Protein AF-A0A0R3QHH2-F1 (afdb_monomer)

Secondary structure (DSSP, 8-state):
-HHHHHHHHHTTEEEEEEEETTEEEEEEEEHHHHTTT---EEEEEEE-SSEEEEEEEETTEEEEEEEEE---HHHHHHHHHHHHHHHH--

Nearest PDB structures (foldseek):
  8orj-assembly1_B  TM=3.550E-01  e=4.413E-01  Homo sapiens
  2dc4-assembly1_B  TM=2.854E-01  e=2.349E-01  Pyrococcus horikoshii
  1yem-assembly1_A  TM=2.782E-01  e=2.790E-01  Pyrococcus furiosus DSM 3638
  7ns9-assembly1_A  TM=2.871E-01  e=1.238E+00  Sulfolobus acidocaldarius DSM 639
  6euy-assembly1_A  TM=3.628E-01  e=5.819E+00  Influenza A virus (A/Victoria/3/1975(H3N2))

Radius of gyration: 12.45 Å; Cα contacts (8 Å, |Δi|>4): 144; chains: 1; bounding box: 32×22×30 Å

pLDDT: mean 91.22, std 6.22, range [62.12, 97.44]

Foldseek 3Di:
DVLVVVLCVVQQWDWDWDQDPNWIKIKTAHCVCVVVVHFTWMWIWTDDDQWIKTFIDTPPHTPDIDIGGDDPPVVVSVVVSVVCCVRHVD

Organism: NCBI:txid42155

Mean predicted aligned error: 3.7 Å

Solvent-accessible surface area (backbone atoms only — not comparable to full-atom values): 5092 Å² total; per-residue (Å²): 111,76,67,61,54,47,50,20,63,78,64,59,30,42,74,48,78,49,67,61,96,87,43,53,34,42,34,41,30,31,38,79,22,62,78,68,75,46,84,40,61,30,46,34,38,34,70,52,97,68,34,36,37,40,37,33,28,42,82,87,43,78,76,44,78,49,77,40,72,73,63,60,71,67,61,50,51,53,50,50,48,51,53,48,48,66,70,55,68,111

Structure (mmCIF, N/CA/C/O backbone):
data_AF-A0A0R3QHH2-F1
#
_entry.id   AF-A0A0R3QHH2-F1
#
loop_
_atom_site.group_PDB
_atom_site.id
_atom_site.type_symbol
_atom_site.label_atom_id
_atom_site.label_alt_id
_atom_site.label_comp_id
_atom_site.label_asym_id
_atom_site.label_entity_id
_atom_site.label_seq_id
_atom_site.pdbx_PDB_ins_code
_atom_site.Cartn_x
_atom_site.Cartn_y
_atom_site.Cartn_z
_atom_site.occupancy
_atom_site.B_iso_or_equiv
_atom_site.auth_seq_id
_atom_site.auth_comp_id
_atom_site.auth_asym_id
_atom_site.auth_atom_id
_atom_site.pdbx_PDB_model_num
ATOM 1 N N . MET A 1 1 ? -7.218 -10.654 4.155 1.00 62.12 1 MET A N 1
ATOM 2 C CA . MET A 1 1 ? -6.185 -11.163 3.223 1.00 62.12 1 MET A CA 1
ATOM 3 C C . MET A 1 1 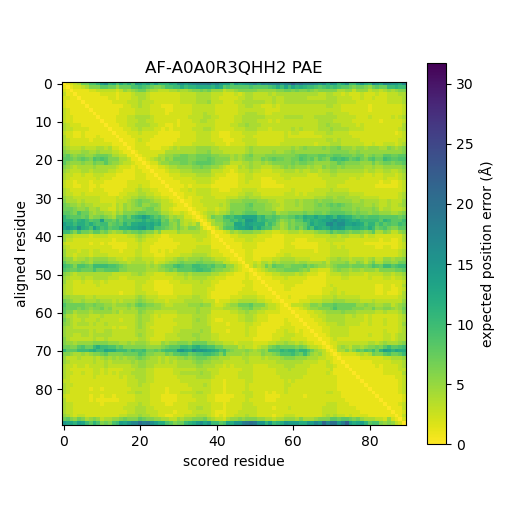? -6.580 -11.089 1.747 1.00 62.12 1 MET A C 1
ATOM 5 O O . MET A 1 1 ? -5.963 -10.311 1.039 1.00 62.12 1 MET A O 1
ATOM 9 N N . ALA A 1 2 ? -7.597 -11.829 1.272 1.00 81.19 2 ALA A N 1
ATOM 10 C CA . ALA A 1 2 ? -7.895 -11.973 -0.170 1.00 81.19 2 ALA A CA 1
ATOM 11 C C . ALA A 1 2 ? -8.058 -10.652 -0.945 1.00 81.19 2 ALA A C 1
ATOM 13 O O . ALA A 1 2 ? -7.722 -10.570 -2.119 1.00 81.19 2 ALA A O 1
ATOM 14 N N . ILE A 1 3 ? -8.545 -9.604 -0.283 1.00 84.38 3 ILE A N 1
ATOM 15 C CA . ILE A 1 3 ? -8.776 -8.313 -0.928 1.00 84.38 3 ILE A CA 1
ATOM 16 C C . ILE A 1 3 ? -7.488 -7.525 -1.198 1.00 84.38 3 ILE A C 1
ATOM 18 O O . ILE A 1 3 ? -7.376 -6.922 -2.253 1.00 84.38 3 ILE A O 1
ATOM 22 N N . PHE A 1 4 ? -6.489 -7.597 -0.311 1.00 91.25 4 PHE A N 1
ATOM 23 C CA . PHE A 1 4 ? -5.186 -6.970 -0.557 1.00 91.25 4 PHE A CA 1
ATOM 24 C C . PHE A 1 4 ? -4.431 -7.693 -1.669 1.00 91.25 4 PHE A C 1
ATOM 26 O O . PHE A 1 4 ? -3.753 -7.045 -2.454 1.00 91.25 4 PHE A O 1
ATOM 33 N N . MET A 1 5 ? -4.595 -9.019 -1.772 1.00 93.69 5 MET A N 1
ATOM 34 C CA . MET A 1 5 ? -4.054 -9.783 -2.899 1.00 93.69 5 MET A CA 1
ATOM 35 C C . MET A 1 5 ? -4.670 -9.318 -4.221 1.00 93.69 5 MET A C 1
ATOM 37 O O . MET A 1 5 ? -3.934 -9.082 -5.166 1.00 93.69 5 MET A O 1
ATOM 41 N N . ARG A 1 6 ? -5.996 -9.110 -4.271 1.00 92.81 6 ARG A N 1
ATOM 42 C CA . ARG A 1 6 ? -6.664 -8.551 -5.460 1.00 92.81 6 ARG A CA 1
ATOM 43 C C . ARG A 1 6 ? -6.140 -7.161 -5.804 1.00 92.81 6 ARG A C 1
ATOM 45 O O . ARG A 1 6 ? -5.780 -6.941 -6.947 1.00 92.81 6 ARG A O 1
ATOM 52 N N . THR A 1 7 ? -6.008 -6.266 -4.823 1.00 93.00 7 THR A N 1
ATOM 53 C CA . THR A 1 7 ? -5.400 -4.943 -5.045 1.00 93.00 7 THR A CA 1
ATOM 54 C C . THR A 1 7 ? -3.989 -5.056 -5.621 1.00 93.00 7 THR A C 1
ATOM 56 O O . THR A 1 7 ? -3.646 -4.306 -6.527 1.00 93.00 7 THR A O 1
ATOM 59 N N . ALA A 1 8 ? -3.184 -5.997 -5.118 1.00 94.94 8 ALA A N 1
ATOM 60 C CA . ALA A 1 8 ? -1.835 -6.231 -5.616 1.00 94.94 8 ALA A CA 1
ATOM 61 C C . ALA A 1 8 ? -1.840 -6.689 -7.083 1.00 94.94 8 ALA A C 1
ATOM 63 O O . ALA A 1 8 ? -1.111 -6.143 -7.906 1.00 94.94 8 ALA A O 1
ATOM 64 N N . THR A 1 9 ? -2.721 -7.638 -7.417 1.00 94.31 9 THR A N 1
ATOM 65 C CA . THR A 1 9 ? -2.925 -8.123 -8.787 1.00 94.31 9 THR A CA 1
ATOM 66 C C . THR A 1 9 ? -3.406 -7.014 -9.724 1.00 94.31 9 THR A C 1
ATOM 68 O O . THR A 1 9 ? -2.830 -6.839 -10.792 1.00 94.31 9 THR A O 1
ATOM 71 N N . ASP A 1 10 ? -4.414 -6.237 -9.322 1.00 93.69 10 ASP A N 1
ATOM 72 C CA . ASP A 1 10 ? -5.011 -5.175 -10.144 1.00 93.69 10 ASP A CA 1
ATOM 73 C C . ASP A 1 10 ? -4.025 -4.038 -10.455 1.00 93.69 10 ASP A C 1
ATOM 75 O O . ASP A 1 10 ? -4.162 -3.357 -11.469 1.00 93.69 10 ASP A O 1
ATOM 79 N N . LEU A 1 11 ? -3.063 -3.800 -9.560 1.00 94.94 11 LEU A N 1
ATOM 80 C CA . LEU A 1 11 ? -2.073 -2.727 -9.669 1.00 94.94 11 LEU A CA 1
ATOM 81 C C . LEU A 1 11 ? -0.692 -3.214 -10.139 1.00 94.94 11 LEU A C 1
ATOM 83 O O . LEU A 1 11 ? 0.253 -2.431 -10.099 1.00 94.94 11 LEU A O 1
ATOM 87 N N . ASP A 1 12 ? -0.558 -4.484 -10.535 1.00 94.44 12 ASP A N 1
ATOM 88 C CA . ASP A 1 12 ? 0.721 -5.111 -10.909 1.00 94.44 12 ASP A CA 1
ATOM 89 C C . ASP A 1 12 ? 1.846 -4.863 -9.877 1.00 94.44 12 ASP A C 1
ATOM 91 O O . ASP A 1 12 ? 2.965 -4.430 -10.177 1.00 94.44 12 ASP A O 1
ATOM 95 N N . CYS A 1 13 ? 1.530 -5.106 -8.605 1.00 95.12 13 CYS A N 1
ATOM 96 C CA . CYS A 1 13 ? 2.470 -4.949 -7.502 1.00 95.12 13 CYS A CA 1
ATOM 97 C C . CYS A 1 13 ? 2.600 -6.215 -6.653 1.00 95.12 13 CYS A C 1
ATOM 99 O O . CYS A 1 13 ? 1.739 -7.094 -6.617 1.00 95.12 13 CYS A O 1
ATOM 101 N N . THR A 1 14 ? 3.724 -6.300 -5.953 1.00 95.12 14 THR A N 1
ATOM 102 C CA . THR A 1 14 ? 4.046 -7.363 -5.015 1.00 95.12 14 THR A CA 1
ATOM 103 C C . THR A 1 14 ? 3.492 -6.991 -3.649 1.00 95.12 14 THR A C 1
ATOM 105 O O . THR A 1 14 ? 3.780 -5.915 -3.124 1.00 95.12 14 THR A O 1
ATOM 108 N N . LEU A 1 15 ? 2.736 -7.911 -3.050 1.00 95.62 15 LEU A N 1
ATOM 109 C CA . LEU A 1 15 ? 2.299 -7.830 -1.660 1.00 95.62 15 LEU A CA 1
ATOM 110 C C . LEU A 1 15 ? 3.164 -8.748 -0.799 1.00 95.62 15 LEU A C 1
ATOM 112 O O . LEU A 1 15 ? 3.242 -9.948 -1.049 1.00 95.62 15 LEU A O 1
ATOM 116 N N . SER A 1 16 ? 3.762 -8.194 0.249 1.00 94.62 16 SER A N 1
ATOM 117 C CA . SER A 1 16 ? 4.488 -8.948 1.272 1.00 94.62 16 SER A CA 1
ATOM 118 C C . SER A 1 16 ? 3.816 -8.798 2.630 1.00 94.62 16 SER A C 1
ATOM 120 O O . SER A 1 16 ? 3.285 -7.739 2.958 1.00 94.62 16 SER A O 1
ATOM 122 N N . PHE A 1 17 ? 3.853 -9.862 3.428 1.00 94.31 17 PHE A N 1
ATOM 123 C CA . PHE A 1 17 ? 3.433 -9.842 4.824 1.00 94.31 17 PHE A CA 1
ATOM 124 C C . PHE A 1 17 ? 4.615 -10.201 5.714 1.00 94.31 17 PHE A C 1
ATOM 126 O O . PHE A 1 17 ? 5.309 -11.193 5.475 1.00 94.31 17 PHE A O 1
ATOM 133 N N . HIS A 1 18 ? 4.805 -9.422 6.770 1.00 91.56 18 HIS A N 1
ATOM 134 C CA . HIS A 1 18 ? 5.780 -9.703 7.808 1.00 91.56 18 HIS A CA 1
ATOM 135 C C . HIS A 1 18 ? 5.123 -9.498 9.168 1.00 91.56 18 HIS A C 1
ATOM 137 O O . HIS A 1 18 ? 4.325 -8.586 9.346 1.00 91.56 18 HIS A O 1
ATOM 143 N N . CYS A 1 19 ? 5.479 -10.325 10.143 1.00 91.88 19 CYS A N 1
ATOM 144 C CA . CYS A 1 19 ? 5.076 -10.126 11.528 1.00 91.88 19 CYS A CA 1
ATOM 145 C C . CYS A 1 19 ? 6.331 -10.222 12.391 1.00 91.88 19 CYS A C 1
ATOM 147 O O . CYS A 1 19 ? 6.811 -11.318 12.679 1.00 91.88 19 CYS A O 1
ATOM 149 N N . ARG A 1 20 ? 6.925 -9.073 12.719 1.00 88.75 20 ARG A N 1
ATOM 150 C CA . ARG A 1 20 ? 8.095 -8.993 13.607 1.00 88.75 20 ARG A CA 1
ATOM 151 C C . ARG A 1 20 ? 7.633 -8.429 14.940 1.00 88.75 20 ARG A C 1
ATOM 153 O O . ARG A 1 20 ? 6.875 -7.470 14.951 1.00 88.75 20 ARG A O 1
ATOM 160 N N . ASN A 1 21 ? 8.080 -9.017 16.048 1.00 88.88 21 ASN A N 1
ATOM 161 C CA . ASN A 1 21 ? 7.727 -8.572 17.403 1.00 88.88 21 ASN A CA 1
ATOM 162 C C . ASN A 1 21 ? 6.204 -8.442 17.623 1.00 88.88 21 ASN A C 1
ATOM 164 O O . ASN A 1 21 ? 5.746 -7.475 18.223 1.00 88.88 21 ASN A O 1
ATOM 168 N N . ASN A 1 22 ? 5.421 -9.391 17.095 1.00 85.88 22 ASN A N 1
ATOM 169 C CA . ASN A 1 22 ? 3.951 -9.376 17.109 1.00 85.88 22 ASN A CA 1
ATOM 170 C C . ASN A 1 22 ? 3.293 -8.153 16.440 1.00 85.88 22 ASN A C 1
ATOM 172 O O . ASN A 1 22 ? 2.115 -7.900 16.670 1.00 85.88 22 ASN A O 1
ATOM 176 N N . GLN A 1 23 ? 4.013 -7.422 15.585 1.00 89.44 23 GLN A N 1
ATOM 177 C CA . GLN A 1 23 ? 3.448 -6.341 14.780 1.00 89.44 23 GLN A CA 1
ATOM 178 C C . GLN A 1 23 ? 3.254 -6.806 13.330 1.00 89.44 23 GLN A C 1
ATOM 180 O O . GLN A 1 23 ? 4.242 -6.944 12.595 1.00 89.44 23 GLN A O 1
ATOM 185 N N . PRO A 1 24 ? 2.005 -7.088 12.908 1.00 91.62 24 PRO A N 1
ATOM 186 C CA . PRO A 1 24 ? 1.704 -7.432 11.529 1.00 91.62 24 PRO A CA 1
ATOM 187 C C . PRO A 1 24 ? 1.864 -6.203 10.631 1.00 91.62 24 PRO A C 1
ATOM 189 O O . PRO A 1 24 ? 1.270 -5.151 10.864 1.00 91.62 24 PRO A O 1
ATOM 192 N N . GLN A 1 25 ? 2.641 -6.369 9.567 1.00 94.12 25 GLN A N 1
ATOM 193 C CA . GLN A 1 25 ? 2.859 -5.364 8.543 1.00 94.12 25 GLN A CA 1
ATOM 194 C C . GLN A 1 25 ? 2.602 -5.959 7.160 1.00 94.12 25 GLN A C 1
ATOM 196 O O . GLN A 1 25 ? 3.104 -7.033 6.816 1.00 94.12 25 GLN A O 1
ATOM 201 N N . LEU A 1 26 ? 1.825 -5.237 6.360 1.00 95.31 26 LEU A N 1
ATOM 202 C CA . LEU A 1 26 ? 1.612 -5.513 4.944 1.00 95.31 26 LEU A CA 1
ATOM 203 C C . LEU A 1 26 ? 2.348 -4.469 4.116 1.00 95.31 26 LEU A C 1
ATOM 205 O O . LEU A 1 26 ? 2.247 -3.281 4.402 1.00 95.31 26 LEU A O 1
ATOM 209 N N . THR A 1 27 ? 3.035 -4.898 3.068 1.00 95.75 27 THR A N 1
ATOM 210 C CA . THR A 1 27 ? 3.837 -4.008 2.227 1.00 95.75 27 THR A CA 1
ATOM 211 C C . THR A 1 27 ? 3.503 -4.220 0.764 1.00 95.75 27 THR A C 1
ATOM 213 O O . THR A 1 27 ? 3.570 -5.349 0.280 1.00 95.75 27 THR A O 1
ATOM 216 N N . PHE A 1 28 ? 3.192 -3.134 0.062 1.00 96.50 28 PHE A N 1
ATOM 217 C CA . PHE A 1 28 ? 3.083 -3.098 -1.392 1.00 96.50 28 PHE A CA 1
ATOM 218 C C . PHE A 1 28 ? 4.344 -2.496 -2.009 1.00 96.50 28 PHE A C 1
ATOM 220 O O . PHE A 1 28 ? 4.853 -1.479 -1.534 1.00 96.50 28 PHE A O 1
ATOM 227 N N . GLU A 1 29 ? 4.822 -3.099 -3.090 1.00 95.75 29 GLU A N 1
ATOM 228 C CA . GLU A 1 29 ? 5.954 -2.623 -3.886 1.00 95.75 29 GLU A CA 1
ATOM 229 C C . GLU A 1 29 ? 5.706 -2.915 -5.372 1.00 95.75 29 GLU A C 1
ATOM 231 O O . GLU A 1 29 ? 5.118 -3.940 -5.702 1.00 95.75 29 GLU A O 1
ATOM 236 N N . SER A 1 30 ? 6.158 -2.052 -6.287 1.00 93.62 30 SER A N 1
ATOM 237 C CA . SER A 1 30 ? 6.056 -2.319 -7.731 1.00 93.62 30 SER A CA 1
ATOM 238 C C . SER A 1 30 ? 6.751 -3.633 -8.117 1.00 93.62 30 SER A C 1
ATOM 240 O O . SER A 1 30 ? 7.888 -3.883 -7.707 1.00 93.62 30 SER A O 1
ATOM 242 N N . ASN A 1 31 ? 6.124 -4.442 -8.979 1.00 92.56 31 ASN A N 1
ATOM 243 C CA . ASN A 1 31 ? 6.743 -5.671 -9.487 1.00 92.56 31 ASN A CA 1
ATOM 244 C C . ASN A 1 31 ? 8.077 -5.404 -10.197 1.00 92.56 31 ASN A C 1
ATOM 246 O O . ASN A 1 31 ? 9.005 -6.205 -10.082 1.00 92.56 31 ASN A O 1
ATOM 250 N N . ARG A 1 32 ? 8.224 -4.241 -10.852 1.00 88.44 32 ARG A N 1
ATOM 251 C CA . ARG A 1 32 ? 9.471 -3.836 -11.518 1.00 88.44 32 ARG A CA 1
ATOM 252 C C . ARG A 1 32 ? 10.658 -3.808 -10.559 1.00 88.44 32 ARG A C 1
ATOM 254 O O . ARG A 1 32 ? 11.764 -4.180 -10.951 1.00 88.44 32 ARG A O 1
ATOM 261 N N . THR A 1 33 ? 10.457 -3.334 -9.331 1.00 88.62 33 THR A N 1
ATOM 262 C CA . THR A 1 33 ? 11.542 -3.231 -8.349 1.00 88.62 33 THR A CA 1
ATOM 263 C C . THR A 1 33 ? 11.674 -4.506 -7.534 1.00 88.62 33 THR A C 1
ATOM 265 O O . THR A 1 33 ? 12.792 -4.995 -7.377 1.00 88.62 33 THR A O 1
ATOM 268 N N . ALA A 1 34 ? 10.549 -5.102 -7.130 1.00 86.94 34 ALA A N 1
ATOM 269 C CA . ALA A 1 34 ? 10.525 -6.341 -6.362 1.00 86.94 34 ALA A CA 1
ATOM 270 C C . ALA A 1 34 ? 11.191 -7.514 -7.108 1.00 86.94 34 ALA A C 1
ATOM 272 O O . ALA A 1 34 ? 12.050 -8.187 -6.539 1.00 86.94 34 ALA A O 1
ATOM 273 N N . ALA A 1 35 ? 10.866 -7.725 -8.391 1.00 84.31 35 ALA A N 1
ATOM 274 C CA . ALA A 1 35 ? 11.387 -8.851 -9.176 1.00 84.31 35 ALA A CA 1
ATOM 275 C C . ALA A 1 35 ? 12.900 -8.771 -9.440 1.00 84.31 35 ALA A C 1
ATOM 277 O O . ALA A 1 35 ? 13.557 -9.792 -9.617 1.00 84.31 35 ALA A O 1
ATOM 278 N N . ASN A 1 36 ? 13.454 -7.558 -9.447 1.00 83.81 36 ASN A N 1
ATOM 279 C CA . ASN A 1 36 ? 14.859 -7.304 -9.761 1.00 83.81 36 ASN A CA 1
ATOM 280 C C . ASN A 1 36 ? 15.709 -7.017 -8.511 1.00 83.81 36 ASN A C 1
ATOM 282 O O . ASN A 1 36 ? 16.873 -6.641 -8.635 1.00 83.81 36 ASN A O 1
ATOM 286 N N . GLY A 1 37 ? 15.129 -7.128 -7.308 1.00 77.62 37 GLY A N 1
ATOM 287 C CA . GLY A 1 37 ? 15.805 -6.763 -6.058 1.00 77.62 37 GLY A CA 1
ATOM 288 C C . GLY A 1 37 ? 16.253 -5.296 -6.012 1.00 77.62 37 GLY A C 1
ATOM 289 O O . GLY A 1 37 ? 17.213 -4.959 -5.317 1.00 77.62 37 GLY A O 1
ATOM 290 N N . LEU A 1 38 ? 15.596 -4.420 -6.778 1.00 80.69 38 LEU A N 1
ATOM 291 C CA . LEU A 1 38 ? 15.932 -3.002 -6.854 1.00 80.69 38 LEU A CA 1
ATOM 292 C C . LEU A 1 38 ? 15.346 -2.250 -5.659 1.00 80.69 38 LEU A C 1
ATOM 294 O O . LEU A 1 38 ? 14.355 -2.647 -5.050 1.00 80.69 38 LEU A O 1
ATOM 298 N N . LYS A 1 39 ? 15.945 -1.103 -5.342 1.00 80.75 39 LYS A N 1
ATOM 299 C CA . LYS A 1 39 ? 15.479 -0.221 -4.270 1.00 80.75 39 LYS A CA 1
ATOM 300 C C . LYS A 1 39 ? 14.278 0.603 -4.741 1.00 80.75 39 LYS A C 1
ATOM 302 O O . LYS A 1 39 ? 14.444 1.737 -5.182 1.00 80.75 39 LYS A O 1
ATOM 307 N N . GLY A 1 40 ? 13.087 0.013 -4.678 1.00 87.38 40 GLY A N 1
ATOM 308 C CA . GLY A 1 40 ? 11.827 0.676 -5.006 1.00 87.38 40 GLY A CA 1
ATOM 309 C C . GLY A 1 40 ? 11.177 1.418 -3.843 1.00 87.38 4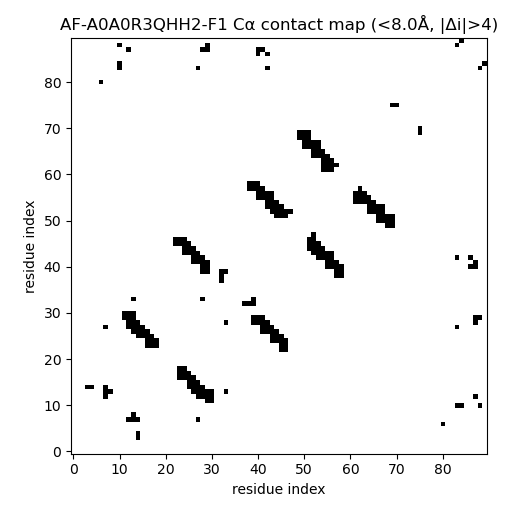0 GLY A C 1
ATOM 310 O O . GLY A 1 40 ? 11.517 1.206 -2.674 1.00 87.38 40 GLY A O 1
ATOM 311 N N . VAL A 1 41 ? 10.210 2.269 -4.194 1.00 94.50 41 VAL A N 1
ATOM 312 C CA . VAL A 1 41 ? 9.249 2.836 -3.244 1.00 94.50 41 VAL A CA 1
ATOM 313 C C .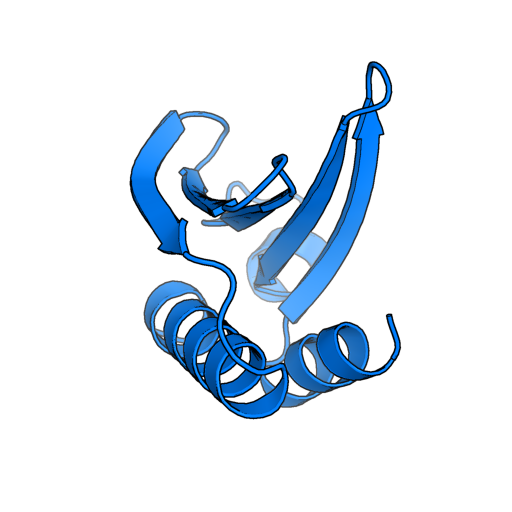 VAL A 1 41 ? 8.323 1.720 -2.763 1.00 94.50 41 VAL A C 1
ATOM 315 O O . VAL A 1 41 ? 7.878 0.885 -3.554 1.00 94.50 41 VAL A O 1
ATOM 318 N N . LYS A 1 42 ? 8.021 1.716 -1.468 1.00 95.81 42 L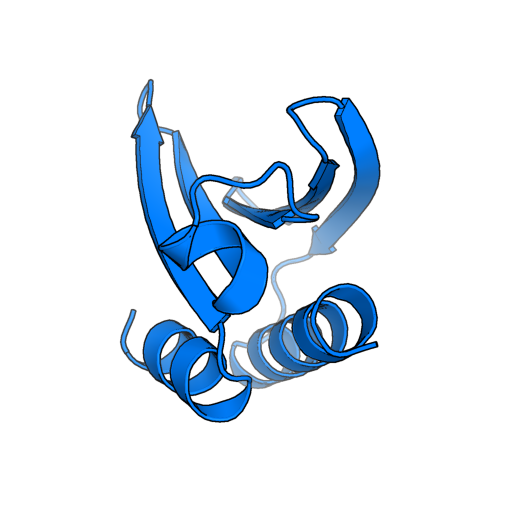YS A N 1
ATOM 319 C CA . LYS A 1 42 ? 7.121 0.764 -0.821 1.00 95.81 42 LYS A CA 1
ATOM 320 C C . LYS A 1 42 ? 6.058 1.502 -0.024 1.00 95.81 42 LYS A C 1
ATOM 322 O O . LYS A 1 42 ? 6.350 2.529 0.585 1.00 95.81 42 LYS A O 1
ATOM 327 N N . VAL A 1 43 ? 4.852 0.946 0.007 1.00 97.19 43 VAL A N 1
ATOM 328 C CA . VAL A 1 43 ? 3.757 1.387 0.879 1.00 97.19 43 VAL A CA 1
ATOM 329 C C . VAL A 1 43 ? 3.555 0.323 1.949 1.00 97.19 43 VAL A C 1
ATOM 331 O O . VAL A 1 43 ? 3.099 -0.779 1.651 1.00 97.19 43 VAL A O 1
ATOM 334 N N . CYS A 1 44 ? 3.916 0.644 3.184 1.00 96.06 44 CYS A N 1
ATOM 335 C CA . CYS A 1 44 ? 3.810 -0.235 4.340 1.00 96.06 44 CYS A CA 1
ATOM 336 C C . CYS A 1 44 ? 2.590 0.142 5.176 1.00 96.06 44 CYS A C 1
ATOM 338 O O . CYS A 1 44 ? 2.358 1.316 5.447 1.00 96.06 44 CYS A O 1
ATOM 340 N N . MET A 1 45 ? 1.840 -0.858 5.618 1.00 95.69 45 MET A N 1
ATOM 341 C CA . MET A 1 45 ? 0.675 -0.715 6.480 1.00 95.69 45 MET A CA 1
ATOM 342 C C . MET A 1 45 ? 0.913 -1.509 7.752 1.00 95.69 45 MET A C 1
ATOM 344 O O . MET A 1 45 ? 1.123 -2.722 7.682 1.00 95.69 45 MET A O 1
ATOM 348 N N . THR A 1 46 ? 0.837 -0.844 8.896 1.00 94.31 46 THR A N 1
ATOM 349 C CA . THR A 1 46 ? 0.937 -1.483 10.209 1.00 94.31 46 THR A CA 1
ATOM 350 C C . THR A 1 46 ? -0.361 -1.234 10.958 1.00 94.31 46 THR A C 1
ATOM 352 O O . THR A 1 46 ? -0.770 -0.084 11.133 1.00 94.31 46 THR A O 1
ATOM 355 N N . GLU A 1 47 ? -1.023 -2.308 11.378 1.00 89.62 47 GLU A N 1
ATOM 356 C CA . GLU A 1 47 ? -2.217 -2.190 12.210 1.00 89.62 47 GLU A CA 1
ATOM 357 C C . GLU A 1 47 ? -1.814 -1.844 13.648 1.00 89.62 47 GLU A C 1
ATOM 359 O O . GLU A 1 47 ? -0.942 -2.489 14.229 1.00 89.62 47 GLU A O 1
ATOM 364 N N . MET A 1 48 ? -2.451 -0.812 14.195 1.00 86.69 48 MET A N 1
ATOM 365 C CA . MET A 1 48 ? -2.392 -0.417 15.603 1.00 86.69 48 MET A CA 1
ATOM 366 C C . MET A 1 48 ? -3.790 -0.603 16.218 1.00 86.69 48 MET A C 1
ATOM 368 O O . MET A 1 48 ? -4.703 -1.079 15.536 1.00 86.69 48 MET A O 1
ATOM 372 N N . ASP A 1 49 ? -3.982 -0.236 17.486 1.00 85.56 49 ASP A N 1
ATOM 373 C CA . ASP A 1 49 ? -5.239 -0.475 18.216 1.00 85.56 49 ASP A CA 1
ATOM 374 C C . ASP A 1 49 ? -6.478 0.067 17.475 1.00 85.56 49 ASP A C 1
ATOM 376 O O . ASP A 1 49 ? -7.294 -0.716 16.990 1.00 85.56 49 ASP A O 1
ATOM 380 N N . ASP A 1 50 ? -6.569 1.388 17.286 1.00 88.12 50 ASP A N 1
ATOM 381 C CA . ASP A 1 50 ? -7.706 2.060 16.621 1.00 88.12 50 ASP A CA 1
ATOM 382 C C . ASP A 1 50 ? -7.339 2.736 15.291 1.00 88.12 50 ASP A C 1
ATOM 384 O O . ASP A 1 50 ? -8.159 3.395 14.639 1.00 88.12 50 ASP A O 1
ATOM 388 N N . GLU A 1 51 ? -6.096 2.554 14.857 1.00 93.19 51 GLU A N 1
ATOM 389 C CA . GLU A 1 51 ? -5.548 3.210 13.679 1.00 93.19 51 GLU A CA 1
ATOM 390 C C . GLU A 1 51 ? -4.770 2.229 12.809 1.00 93.19 51 GLU A C 1
ATOM 392 O O . GLU A 1 51 ? -4.329 1.164 13.243 1.00 93.19 51 GLU A O 1
ATOM 397 N N . VAL A 1 52 ? -4.593 2.610 11.552 1.00 93.31 52 VAL A N 1
ATOM 398 C CA . VAL A 1 52 ? -3.664 1.970 10.632 1.00 93.31 52 VAL A CA 1
ATOM 399 C C . VAL A 1 52 ? -2.628 3.005 10.242 1.00 93.31 52 VAL A C 1
ATOM 401 O O . VAL A 1 52 ? -2.957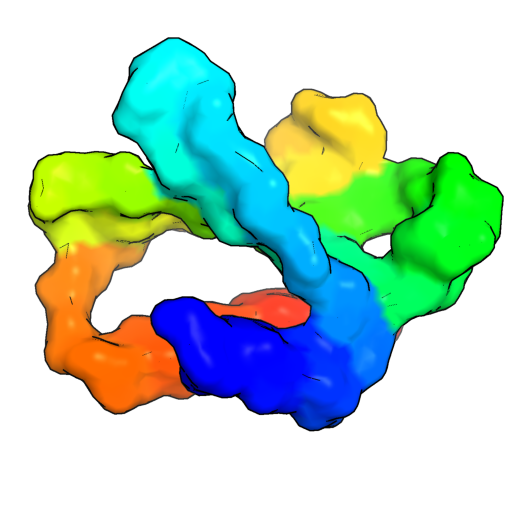 4.067 9.712 1.00 93.31 52 VAL A O 1
ATOM 404 N N . GLN A 1 53 ? -1.367 2.694 10.505 1.00 95.50 53 GLN A N 1
ATOM 405 C CA . GLN A 1 53 ? -0.257 3.536 10.095 1.00 95.50 53 GLN A CA 1
ATOM 406 C C . GLN A 1 53 ? 0.157 3.166 8.675 1.00 95.50 53 GLN A C 1
ATOM 408 O O . GLN A 1 53 ? 0.452 2.002 8.399 1.00 95.50 53 GLN A O 1
ATOM 413 N N . ILE A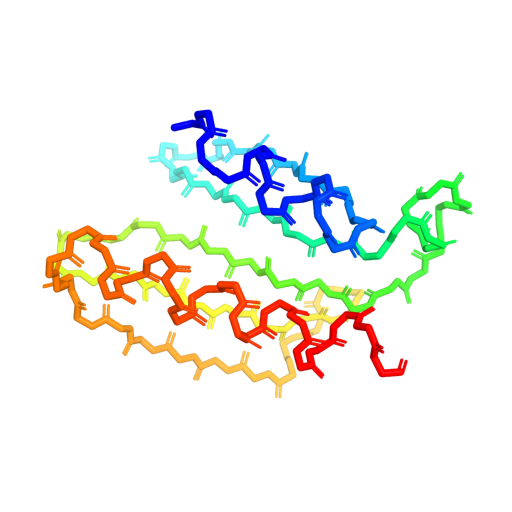 1 54 ? 0.204 4.162 7.795 1.00 96.88 54 ILE A N 1
ATOM 414 C CA . ILE A 1 54 ? 0.638 4.035 6.408 1.00 96.88 54 ILE A CA 1
ATOM 415 C C . ILE A 1 54 ? 1.969 4.762 6.262 1.00 96.88 54 ILE A C 1
ATOM 417 O O . ILE A 1 54 ? 2.051 5.964 6.496 1.00 96.88 54 ILE A O 1
ATOM 421 N N . VAL A 1 55 ? 3.011 4.039 5.871 1.00 97.25 55 VAL A N 1
ATOM 422 C CA . VAL A 1 55 ? 4.358 4.584 5.675 1.00 97.25 55 VAL A CA 1
ATOM 423 C C . VAL A 1 55 ? 4.766 4.370 4.229 1.00 97.25 55 VAL A C 1
ATOM 425 O O . VAL A 1 55 ? 4.808 3.234 3.754 1.00 97.25 55 VAL A O 1
ATOM 428 N N . VAL A 1 56 ? 5.090 5.450 3.524 1.00 97.44 56 VAL A N 1
ATOM 429 C CA . VAL A 1 56 ? 5.770 5.377 2.232 1.00 97.44 56 VAL A CA 1
ATOM 430 C C . VAL A 1 56 ? 7.261 5.449 2.497 1.00 97.44 56 VAL A C 1
ATOM 432 O O . VAL A 1 56 ? 7.738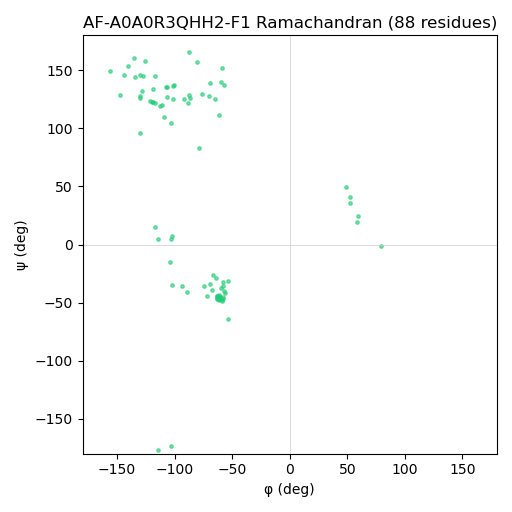 6.384 3.135 1.00 97.44 56 VAL A O 1
ATOM 435 N N . GLN A 1 57 ? 8.011 4.473 2.007 1.00 95.56 57 GLN A N 1
ATOM 436 C CA . GLN A 1 57 ? 9.450 4.419 2.229 1.00 95.56 57 GLN A CA 1
ATOM 437 C C . GLN A 1 57 ? 10.203 3.949 0.993 1.00 95.56 57 GLN A C 1
ATOM 439 O O . GLN A 1 57 ? 9.694 3.154 0.207 1.00 95.56 57 GLN A O 1
ATOM 444 N N . THR A 1 58 ? 11.457 4.367 0.878 1.00 93.50 58 THR A N 1
ATOM 445 C CA . THR A 1 58 ? 12.392 3.864 -0.132 1.00 93.50 58 THR A CA 1
ATOM 446 C C . THR A 1 58 ? 13.683 3.482 0.556 1.00 93.50 58 THR A C 1
ATOM 448 O O . THR A 1 58 ? 14.273 4.287 1.269 1.00 93.50 58 THR A O 1
ATOM 451 N N . ASN A 1 59 ? 14.138 2.245 0.348 1.00 86.88 59 ASN A N 1
ATOM 452 C CA . ASN A 1 59 ? 15.384 1.745 0.940 1.00 86.88 59 ASN A CA 1
ATOM 453 C C . ASN A 1 59 ? 15.465 1.929 2.478 1.00 86.88 59 ASN A C 1
ATOM 455 O O . ASN A 1 59 ? 16.531 2.212 3.018 1.00 86.88 59 ASN A O 1
ATOM 459 N N . GLY A 1 60 ? 14.331 1.794 3.174 1.00 85.31 60 GLY A N 1
ATOM 460 C CA . GLY A 1 60 ? 14.227 1.974 4.629 1.00 85.31 60 GLY A CA 1
ATOM 461 C C . GLY A 1 60 ? 14.174 3.431 5.103 1.00 85.31 6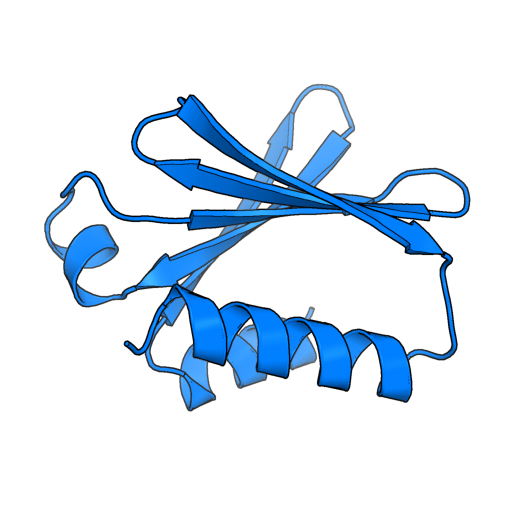0 GLY A C 1
ATOM 462 O O . GLY A 1 60 ? 14.038 3.665 6.298 1.00 85.31 60 GLY A O 1
ATOM 463 N N . THR A 1 61 ? 14.256 4.406 4.196 1.00 93.19 61 THR A N 1
ATOM 464 C CA . THR A 1 61 ? 14.031 5.820 4.507 1.00 93.19 61 THR A CA 1
ATOM 465 C C . THR A 1 61 ? 12.551 6.147 4.350 1.00 93.19 61 THR A C 1
ATOM 467 O O . THR A 1 61 ? 11.992 5.958 3.269 1.00 93.19 61 THR A O 1
ATOM 470 N N . GLU A 1 62 ? 11.929 6.637 5.421 1.00 96.56 62 GLU A N 1
ATOM 471 C CA . GLU A 1 62 ? 10.566 7.172 5.406 1.00 96.56 62 GLU A CA 1
ATOM 472 C C . GLU A 1 62 ? 10.508 8.430 4.527 1.00 96.56 62 GLU A C 1
ATOM 474 O O . GLU A 1 62 ? 11.294 9.360 4.701 1.00 96.56 62 GLU A O 1
ATOM 479 N N . LEU A 1 63 ? 9.600 8.425 3.553 1.00 96.12 63 LEU A N 1
ATOM 480 C CA . LEU A 1 63 ? 9.325 9.550 2.659 1.00 96.12 63 LEU A CA 1
ATOM 481 C C . LEU A 1 63 ? 8.050 10.289 3.062 1.00 96.12 63 LEU A C 1
ATOM 483 O O . LEU A 1 63 ? 7.956 11.498 2.884 1.00 96.12 63 LEU A O 1
ATOM 487 N N . ASP A 1 64 ? 7.064 9.542 3.553 1.00 97.31 64 ASP A N 1
ATOM 488 C CA . ASP A 1 64 ? 5.760 10.049 3.956 1.00 97.31 64 ASP A CA 1
ATOM 489 C C . ASP A 1 64 ? 5.131 9.097 4.978 1.00 97.31 64 ASP A C 1
ATOM 491 O O . ASP A 1 64 ? 5.371 7.883 4.946 1.00 97.31 64 ASP A O 1
ATOM 495 N N . LYS A 1 65 ? 4.319 9.652 5.876 1.00 97.25 65 LYS A N 1
ATOM 496 C CA . LYS A 1 65 ? 3.680 8.910 6.957 1.00 97.25 65 LYS A CA 1
ATOM 497 C C . LYS A 1 65 ? 2.319 9.492 7.284 1.00 97.25 65 LYS A C 1
ATOM 499 O O . LYS A 1 65 ? 2.181 10.672 7.592 1.00 97.25 65 LYS A O 1
ATOM 504 N N . GLU A 1 66 ? 1.326 8.617 7.304 1.00 96.81 66 GLU A N 1
ATOM 505 C CA . GLU A 1 66 ? -0.054 8.948 7.626 1.00 96.81 66 GLU A CA 1
ATOM 506 C C . GLU A 1 66 ? -0.589 7.976 8.690 1.00 96.81 66 GLU A C 1
ATOM 508 O O . GLU A 1 66 ? -0.246 6.792 8.701 1.00 96.81 66 GLU A O 1
ATOM 513 N N . CYS A 1 67 ? -1.451 8.466 9.582 1.00 95.50 67 CYS A N 1
ATOM 514 C CA . CYS A 1 67 ? -2.224 7.634 10.506 1.00 95.50 67 CYS A CA 1
ATOM 515 C C . CYS A 1 67 ? -3.697 7.727 10.124 1.00 95.50 67 CYS A C 1
ATOM 517 O O . CYS A 1 67 ? -4.275 8.815 10.105 1.00 95.50 67 CYS A O 1
ATOM 519 N N . TRP A 1 68 ? -4.298 6.594 9.775 1.00 94.75 68 TRP A N 1
ATOM 520 C CA . TRP A 1 68 ? -5.690 6.526 9.350 1.00 94.75 68 TRP A CA 1
ATOM 521 C C . TRP A 1 68 ? -6.529 5.895 10.448 1.00 94.75 68 TRP A C 1
ATOM 523 O O . TRP A 1 68 ? -6.245 4.785 10.897 1.00 94.75 68 TRP A O 1
ATOM 533 N N . LYS A 1 69 ? -7.600 6.578 10.851 1.00 92.50 69 LYS A N 1
ATOM 534 C CA . LYS A 1 69 ? -8.623 5.991 11.721 1.00 92.50 69 LYS A CA 1
ATOM 535 C C . LYS A 1 69 ? -9.239 4.774 11.039 1.00 92.50 69 LYS A C 1
ATOM 537 O O . LYS A 1 69 ? -9.524 4.819 9.841 1.00 92.50 69 LYS A O 1
ATOM 542 N N . LYS A 1 70 ? -9.490 3.709 11.802 1.00 84.25 70 LYS A N 1
ATOM 543 C CA . LYS A 1 70 ? -10.256 2.563 11.302 1.00 84.25 70 LYS A CA 1
ATOM 544 C C . LYS A 1 70 ? -11.669 3.033 10.931 1.00 84.25 70 LYS A C 1
ATOM 546 O O . LYS A 1 70 ? -12.445 3.443 11.789 1.00 84.25 70 LYS A O 1
ATOM 551 N N . THR A 1 71 ? -11.978 3.021 9.638 1.00 84.44 71 THR A N 1
ATOM 552 C CA . THR A 1 71 ? -13.315 3.290 9.087 1.00 84.44 71 THR A CA 1
ATOM 553 C C . THR A 1 71 ? -13.984 1.980 8.678 1.00 84.44 71 THR A C 1
ATOM 555 O O . THR A 1 71 ? -13.466 0.891 8.953 1.00 84.44 71 THR A O 1
ATOM 558 N N . ASP A 1 72 ? -15.150 2.046 8.027 1.00 88.50 72 ASP A N 1
ATOM 559 C CA . ASP A 1 72 ? -15.715 0.841 7.439 1.00 88.50 72 ASP A CA 1
ATOM 560 C C . ASP A 1 72 ? -14.755 0.228 6.409 1.00 88.50 72 ASP A C 1
ATOM 562 O O . ASP A 1 72 ? -13.943 0.887 5.748 1.00 88.50 72 ASP A O 1
ATOM 566 N N . ARG A 1 73 ? -14.870 -1.090 6.270 1.00 85.75 73 ARG A N 1
ATOM 567 C CA . ARG A 1 73 ? -13.956 -1.885 5.460 1.00 85.75 73 ARG A CA 1
ATOM 568 C C . ARG A 1 73 ? -13.901 -1.427 4.001 1.00 85.75 73 ARG A C 1
ATOM 570 O O . ARG A 1 73 ? -12.836 -1.527 3.399 1.00 85.75 73 ARG A O 1
ATOM 577 N N . ALA A 1 74 ? -15.006 -0.977 3.408 1.00 90.25 74 ALA A N 1
ATOM 578 C CA . ALA A 1 74 ? -15.028 -0.613 1.994 1.00 90.25 74 ALA A CA 1
ATOM 579 C C . ALA A 1 74 ? -14.264 0.693 1.748 1.00 90.25 74 ALA A C 1
ATOM 581 O O . ALA A 1 74 ? -13.439 0.749 0.832 1.00 90.25 74 ALA A O 1
ATOM 582 N N . GLN A 1 75 ? -14.471 1.699 2.602 1.00 90.44 75 GLN A N 1
ATOM 583 C CA . GLN A 1 75 ? -13.744 2.967 2.530 1.00 90.44 75 GLN A CA 1
ATOM 584 C C . GLN A 1 75 ? -12.240 2.775 2.710 1.00 90.44 75 GLN A C 1
ATOM 586 O O . GLN A 1 75 ? -11.456 3.276 1.902 1.00 90.44 75 GLN A O 1
ATOM 591 N N . PHE A 1 76 ? -11.835 2.000 3.721 1.00 90.12 76 PHE A N 1
ATOM 592 C CA . PHE A 1 76 ? -10.421 1.725 3.968 1.00 90.12 76 PHE A CA 1
ATOM 593 C C . PHE A 1 76 ? -9.743 1.083 2.749 1.00 90.12 76 PHE A C 1
ATOM 595 O O . PHE A 1 76 ? -8.670 1.503 2.317 1.00 90.12 76 PHE A O 1
ATOM 602 N N . LEU A 1 77 ? -10.391 0.092 2.138 1.00 90.06 77 LEU A N 1
ATOM 603 C CA . LEU A 1 77 ? -9.839 -0.604 0.976 1.00 90.06 77 LEU A CA 1
ATOM 604 C C . LEU A 1 77 ? -9.753 0.284 -0.264 1.00 90.06 77 LEU A C 1
ATOM 606 O O . LEU A 1 77 ? -8.769 0.207 -1.001 1.00 90.06 77 LEU A O 1
ATOM 610 N N . TRP A 1 78 ? -10.758 1.133 -0.483 1.00 92.50 78 TRP A N 1
ATOM 611 C CA . TRP A 1 78 ? -10.732 2.119 -1.558 1.00 92.50 78 TRP A CA 1
ATOM 612 C C . TRP A 1 78 ? -9.563 3.096 -1.382 1.00 92.50 78 TRP A C 1
ATOM 614 O O . TRP A 1 78 ? -8.800 3.319 -2.325 1.00 92.50 78 TRP A O 1
ATOM 624 N N . ALA A 1 79 ? -9.362 3.596 -0.159 1.00 94.06 79 ALA A N 1
ATOM 625 C CA . ALA A 1 79 ? -8.271 4.508 0.166 1.00 94.06 79 ALA A CA 1
ATOM 626 C C . ALA A 1 79 ? -6.893 3.855 -0.037 1.00 94.06 79 ALA A C 1
ATOM 628 O O . ALA A 1 79 ? -6.023 4.445 -0.679 1.00 94.06 79 ALA A O 1
ATOM 629 N N . ILE A 1 80 ? -6.705 2.609 0.417 1.00 93.69 80 ILE A N 1
ATOM 630 C CA . ILE A 1 80 ? -5.449 1.867 0.214 1.00 93.69 80 ILE A CA 1
ATOM 631 C C . ILE A 1 80 ? -5.163 1.620 -1.259 1.00 93.69 80 ILE A C 1
ATOM 633 O O . ILE A 1 80 ? -4.034 1.841 -1.702 1.00 93.69 80 ILE A O 1
ATOM 637 N N . ARG A 1 81 ? -6.170 1.212 -2.038 1.00 94.88 81 ARG A N 1
ATOM 638 C CA . ARG A 1 81 ? -6.016 1.047 -3.487 1.00 94.88 81 ARG A CA 1
ATOM 639 C C . ARG A 1 81 ? -5.582 2.362 -4.137 1.00 94.88 81 ARG A C 1
ATOM 641 O O . ARG A 1 81 ? -4.630 2.360 -4.911 1.00 94.88 81 ARG A O 1
ATOM 648 N N . GLY A 1 82 ? -6.230 3.476 -3.789 1.00 95.38 82 GLY A N 1
ATOM 649 C CA . GLY A 1 82 ? -5.881 4.805 -4.294 1.00 95.38 82 GLY A CA 1
ATOM 650 C C . GLY A 1 82 ? -4.461 5.242 -3.917 1.00 95.38 82 GLY A C 1
ATOM 651 O O . GLY A 1 82 ? -3.724 5.727 -4.775 1.00 95.38 82 GLY A O 1
ATOM 652 N N . LYS A 1 83 ? -4.042 5.018 -2.664 1.00 95.69 83 LYS A N 1
ATOM 653 C CA . LYS A 1 83 ? -2.680 5.326 -2.194 1.00 95.69 83 LYS A CA 1
ATOM 654 C C . LYS A 1 83 ? -1.636 4.492 -2.938 1.00 95.69 83 LYS A C 1
ATOM 656 O O . LYS A 1 83 ? -0.667 5.056 -3.436 1.00 95.69 83 LYS A O 1
ATOM 661 N N . CYS A 1 84 ? -1.850 3.182 -3.078 1.00 96.00 84 CYS A N 1
ATOM 662 C CA . CYS A 1 84 ? -0.933 2.304 -3.809 1.00 96.00 84 CYS A CA 1
ATOM 663 C C . CYS A 1 84 ? -0.830 2.704 -5.283 1.00 96.00 84 CYS A C 1
ATOM 665 O O . CYS A 1 84 ? 0.276 2.846 -5.788 1.00 96.00 84 CYS A O 1
ATOM 667 N N . GLN A 1 85 ? -1.958 2.968 -5.949 1.00 95.62 85 GLN A N 1
ATOM 668 C CA . GLN A 1 85 ? -1.972 3.428 -7.338 1.00 95.62 85 GLN A CA 1
ATOM 669 C C . GLN A 1 85 ? -1.200 4.749 -7.493 1.00 95.62 85 GLN A C 1
ATOM 671 O O . GLN A 1 85 ? -0.313 4.866 -8.330 1.00 95.62 85 GLN A O 1
ATOM 676 N N . LY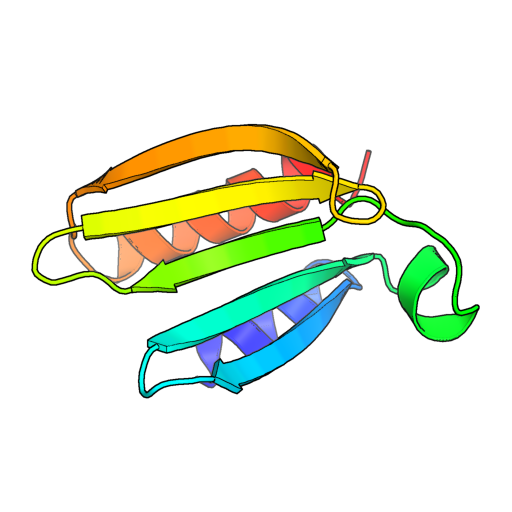S A 1 86 ? -1.461 5.738 -6.630 1.00 95.44 86 LYS A N 1
ATOM 677 C CA . LYS A 1 86 ? -0.770 7.035 -6.682 1.00 95.44 86 LYS A CA 1
ATOM 678 C C . LYS A 1 86 ? 0.747 6.909 -6.515 1.00 95.44 86 LYS A C 1
ATOM 680 O O . LYS A 1 86 ? 1.472 7.684 -7.119 1.00 95.44 86 LYS A O 1
ATOM 685 N N . ILE A 1 87 ? 1.219 6.002 -5.666 1.00 95.38 87 ILE A N 1
ATOM 686 C CA . ILE A 1 87 ? 2.638 5.925 -5.298 1.00 95.38 87 ILE A CA 1
ATOM 687 C C . ILE A 1 87 ? 3.421 4.940 -6.175 1.00 95.38 87 ILE A C 1
ATOM 689 O O . ILE A 1 87 ? 4.589 5.182 -6.462 1.00 95.38 87 ILE A O 1
ATOM 693 N N . LEU A 1 88 ? 2.808 3.825 -6.578 1.00 93.81 88 LEU A N 1
ATOM 694 C CA . LEU A 1 88 ? 3.516 2.691 -7.183 1.00 93.81 88 LEU A CA 1
ATOM 695 C C . LEU A 1 88 ? 3.338 2.579 -8.700 1.00 93.81 88 LEU A C 1
ATOM 697 O O . LEU A 1 88 ? 4.095 1.837 -9.323 1.00 93.81 88 LEU A O 1
ATOM 701 N N . THR A 1 89 ? 2.359 3.275 -9.288 1.00 85.25 89 THR A N 1
ATOM 702 C CA . THR A 1 89 ? 2.051 3.180 -10.727 1.00 85.25 89 THR A CA 1
ATOM 703 C C . THR A 1 89 ? 2.256 4.493 -11.489 1.00 85.25 89 THR A C 1
ATOM 705 O O . THR A 1 89 ? 1.726 4.628 -12.590 1.00 85.25 89 THR A O 1
ATOM 708 N N . GLN A 1 90 ? 2.951 5.472 -10.901 1.00 64.06 90 GLN A N 1
ATOM 709 C CA . GLN A 1 90 ? 3.382 6.685 -11.610 1.00 64.06 90 GLN A CA 1
ATOM 710 C C . GLN A 1 90 ? 4.655 6.448 -12.426 1.00 64.06 90 GLN A C 1
ATOM 712 O O . GLN A 1 90 ? 5.498 5.619 -12.004 1.00 64.06 90 GLN A O 1
#

Sequence (90 aa):
MAIFMRTATDLDCTLSFHCRNNQPQLTFESNRTAANGLKGVKVCMTEMDDEVQIVVQTNGTELDKECWKKTDRAQFLWAIRGKCQKILTQ